Protein AF-A0A5T8B9S6-F1 (afdb_monomer_lite)

Organism: Salmonella enterica (NCBI:txid28901)

Foldseek 3Di:
DDPPPPPDDDPVRLVVVLVVVVVVPPLRSLLSVCCNVVVDDSVQQQQQFPVQDDPQWRWRPDDDPRHIDIDGDDPVNVVLQVVQCVVCVPDGHSSDDPDPVVVPDPPPPPPPPPPDDDDDD

Sequence (121 aa):
MAVMMENTLTLREFTAVRKNLEDISETRADLWTLLCLTRTMITRLIHLKYQDIHDDEIVLPGHGKFAEKRLSPGPAIRKIVVRRRAGFPDDIYLFQSHSNRVKAVARPSRSTGRFKKRPWE

pLDDT: mean 81.62, std 20.36, range [32.66, 96.94]

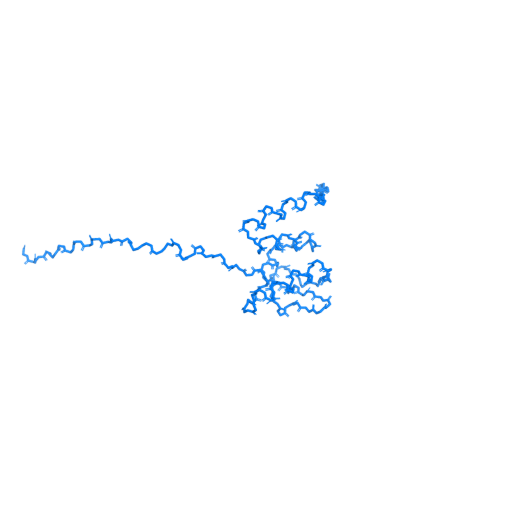Radius of gyration: 22.67 Å; chains: 1; bounding box: 67×47×63 Å

Secondary structure (DSSP, 8-state):
----------HHHHHHHHHHHHTT-HHHHHHHHHHHHHT--HHHHTT-BGGGB-SS-EEE--BTTBPPEEE---HHHHHHHHHHHHH-TT-SBTT-----TTTT------------PPP--

Structure (mmCIF, N/CA/C/O backbone):
data_AF-A0A5T8B9S6-F1
#
_entry.id   AF-A0A5T8B9S6-F1
#
loop_
_atom_site.group_PDB
_atom_site.id
_atom_site.type_symbol
_atom_site.label_atom_id
_atom_site.label_alt_id
_atom_site.label_comp_id
_atom_site.label_asym_id
_atom_site.label_entity_id
_atom_site.label_seq_id
_atom_site.pdbx_PDB_ins_code
_atom_site.Cartn_x
_atom_site.Cartn_y
_atom_site.Cartn_z
_atom_site.occupancy
_atom_site.B_iso_or_equiv
_atom_site.auth_seq_id
_atom_site.auth_comp_id
_atom_site.auth_asym_id
_atom_site.auth_atom_id
_atom_site.pdbx_PDB_model_num
ATOM 1 N N . MET A 1 1 ? 0.481 31.929 3.904 1.00 32.66 1 MET A N 1
ATOM 2 C CA . MET A 1 1 ? -0.287 31.279 2.821 1.00 32.66 1 MET A CA 1
ATOM 3 C C . MET A 1 1 ? 0.713 30.505 1.976 1.00 32.66 1 MET A C 1
ATOM 5 O O . MET A 1 1 ? 1.379 31.106 1.146 1.00 32.66 1 MET A O 1
ATOM 9 N N . ALA A 1 2 ? 0.959 29.232 2.299 1.00 34.50 2 ALA A N 1
ATOM 10 C CA . ALA A 1 2 ? 1.943 28.435 1.571 1.00 34.50 2 ALA A CA 1
ATOM 11 C C . ALA A 1 2 ? 1.336 27.993 0.237 1.00 34.50 2 ALA A C 1
ATOM 13 O O . ALA A 1 2 ? 0.323 27.296 0.211 1.00 34.50 2 ALA A O 1
ATOM 14 N N . VAL A 1 3 ? 1.957 28.440 -0.849 1.00 37.69 3 VAL A N 1
ATOM 15 C CA . VAL A 1 3 ? 1.718 27.968 -2.210 1.00 37.69 3 VAL A CA 1
ATOM 16 C C . VAL A 1 3 ? 2.082 26.482 -2.248 1.00 37.69 3 VAL A C 1
ATOM 18 O O . VAL A 1 3 ? 3.255 26.123 -2.282 1.00 37.69 3 VAL A O 1
ATOM 21 N N . MET A 1 4 ? 1.083 25.603 -2.187 1.00 38.53 4 MET A N 1
ATOM 22 C CA . MET A 1 4 ? 1.263 24.184 -2.494 1.00 38.53 4 MET A CA 1
ATOM 23 C C . MET A 1 4 ? 1.236 24.051 -4.018 1.00 38.53 4 MET A C 1
ATOM 25 O O . MET A 1 4 ? 0.186 23.797 -4.599 1.00 38.53 4 MET A O 1
ATOM 29 N N . MET A 1 5 ? 2.377 24.305 -4.665 1.00 43.44 5 MET A N 1
ATOM 30 C CA . MET A 1 5 ? 2.566 23.997 -6.086 1.00 43.44 5 MET A CA 1
ATOM 31 C C . MET A 1 5 ? 2.259 22.514 -6.327 1.00 43.44 5 MET A C 1
ATOM 33 O O . MET A 1 5 ? 2.735 21.634 -5.605 1.00 43.44 5 MET A O 1
ATOM 37 N N . GLU A 1 6 ? 1.421 22.257 -7.326 1.00 58.66 6 GLU A N 1
ATOM 38 C CA . GLU A 1 6 ? 0.958 20.936 -7.736 1.00 58.66 6 GLU A CA 1
ATOM 39 C C . GLU A 1 6 ? 2.118 20.108 -8.309 1.00 58.66 6 GLU A C 1
ATOM 41 O O . GLU A 1 6 ? 2.387 20.106 -9.504 1.00 58.66 6 GLU A O 1
ATOM 46 N N . ASN A 1 7 ? 2.827 19.388 -7.438 1.00 64.50 7 ASN A N 1
ATOM 47 C CA . ASN A 1 7 ? 3.849 18.411 -7.816 1.00 64.50 7 ASN A CA 1
ATOM 48 C C . ASN A 1 7 ? 3.185 17.056 -8.132 1.00 64.50 7 ASN A C 1
ATOM 50 O O . ASN A 1 7 ? 3.360 16.058 -7.427 1.00 64.50 7 ASN A O 1
ATOM 54 N N . THR A 1 8 ? 2.334 17.032 -9.156 1.00 78.25 8 THR A N 1
ATOM 55 C CA . THR A 1 8 ? 1.661 15.818 -9.628 1.00 78.25 8 THR A CA 1
ATOM 56 C C . THR A 1 8 ? 2.628 14.970 -10.447 1.00 78.25 8 THR A C 1
ATOM 58 O O . THR A 1 8 ? 3.032 15.344 -11.542 1.00 78.25 8 THR A O 1
ATOM 61 N N . LEU A 1 9 ? 2.988 13.796 -9.918 1.00 84.75 9 LEU A N 1
ATOM 62 C CA . LEU A 1 9 ? 3.763 12.800 -10.659 1.00 84.75 9 LEU A CA 1
ATOM 63 C C . LEU A 1 9 ? 3.011 12.383 -11.924 1.00 84.75 9 LEU A C 1
ATOM 65 O O . LEU A 1 9 ? 1.850 11.967 -11.859 1.00 84.75 9 LEU A O 1
ATOM 69 N N . THR A 1 10 ? 3.695 12.422 -13.063 1.00 92.06 10 THR A N 1
ATOM 70 C CA . THR A 1 10 ? 3.188 11.794 -14.283 1.00 92.06 10 THR A CA 1
ATOM 71 C C . THR A 1 10 ? 3.153 10.274 -14.119 1.00 92.06 10 THR A C 1
ATOM 73 O O . THR A 1 10 ? 3.887 9.691 -13.316 1.00 92.06 10 THR A O 1
ATOM 76 N N . LEU A 1 11 ? 2.337 9.589 -14.928 1.00 89.88 11 LEU A N 1
ATOM 77 C CA . LEU A 1 11 ? 2.288 8.123 -14.919 1.00 89.88 11 LEU A CA 1
ATOM 78 C C . LEU A 1 11 ? 3.671 7.504 -15.183 1.00 89.88 11 LEU A C 1
ATOM 80 O O . LEU A 1 11 ? 4.046 6.527 -14.541 1.00 89.88 11 LEU A O 1
ATOM 84 N N . ARG A 1 12 ? 4.454 8.104 -16.089 1.00 94.31 12 ARG A N 1
ATOM 85 C CA . ARG A 1 12 ? 5.806 7.639 -16.420 1.00 94.31 12 ARG A CA 1
ATOM 86 C C . ARG A 1 12 ? 6.742 7.725 -15.217 1.00 94.31 12 ARG A C 1
ATOM 88 O O . ARG A 1 12 ? 7.453 6.762 -14.937 1.00 94.31 12 ARG A O 1
ATOM 95 N N . GLU A 1 13 ? 6.738 8.850 -14.510 1.00 94.31 13 GLU A N 1
ATOM 96 C CA . GLU A 1 13 ? 7.564 9.043 -13.312 1.00 94.31 13 GLU A CA 1
ATOM 97 C C . GLU A 1 13 ? 7.124 8.114 -12.185 1.00 94.31 13 GLU A C 1
ATOM 99 O O . GLU A 1 13 ? 7.962 7.474 -11.551 1.00 94.31 13 GLU A O 1
ATOM 104 N N . PHE A 1 14 ? 5.811 7.969 -11.986 1.00 93.50 14 PHE A N 1
ATOM 105 C CA . PHE A 1 14 ? 5.255 7.031 -11.020 1.00 93.50 14 PHE A CA 1
ATOM 106 C C . PHE A 1 14 ? 5.752 5.601 -11.278 1.00 93.50 14 PHE A C 1
ATOM 108 O O . PHE A 1 14 ? 6.264 4.946 -10.367 1.00 93.50 14 PHE A O 1
ATOM 115 N N . THR A 1 15 ? 5.656 5.122 -12.522 1.00 93.88 15 THR A N 1
ATOM 116 C CA . THR A 1 15 ? 6.110 3.778 -12.898 1.00 93.88 15 THR A CA 1
ATOM 117 C C . THR A 1 15 ? 7.625 3.626 -12.771 1.00 93.88 15 THR A C 1
ATOM 119 O O . THR A 1 15 ? 8.081 2.585 -12.301 1.00 93.88 15 THR A O 1
ATOM 122 N N . ALA A 1 16 ? 8.404 4.647 -13.138 1.00 95.81 16 ALA A N 1
ATOM 123 C CA . ALA A 1 16 ? 9.860 4.621 -13.006 1.00 95.81 16 ALA A CA 1
ATOM 124 C C . ALA A 1 16 ? 10.296 4.487 -11.538 1.00 95.81 16 ALA A C 1
ATOM 126 O O . ALA A 1 16 ? 11.103 3.618 -11.210 1.00 95.81 16 ALA A O 1
ATOM 127 N N . VAL A 1 17 ? 9.709 5.284 -10.638 1.00 95.38 17 VAL A N 1
ATOM 128 C CA . VAL A 1 17 ? 9.988 5.193 -9.196 1.00 95.38 17 VAL A CA 1
ATOM 129 C C . VAL A 1 17 ? 9.549 3.840 -8.643 1.00 95.38 17 VAL A C 1
ATOM 131 O O . VAL A 1 17 ? 10.311 3.205 -7.915 1.00 95.38 17 VAL A O 1
ATOM 134 N N . ARG A 1 18 ? 8.352 3.363 -9.013 1.00 94.94 18 ARG A N 1
ATOM 135 C CA . ARG A 1 18 ? 7.852 2.055 -8.568 1.00 94.94 18 ARG A CA 1
ATOM 136 C C . ARG A 1 18 ? 8.799 0.923 -8.970 1.00 94.94 18 AR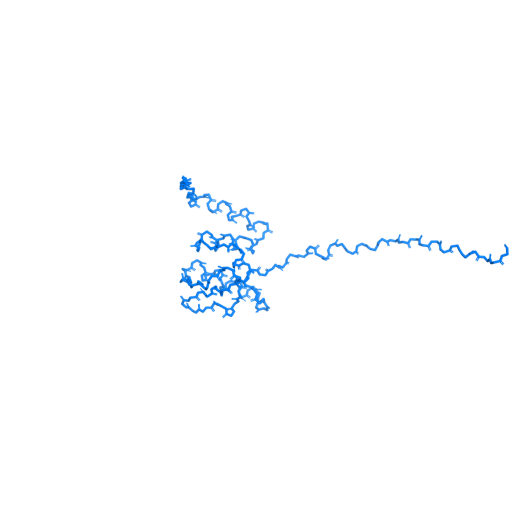G A C 1
ATOM 138 O O . ARG A 1 18 ? 9.102 0.094 -8.120 1.00 94.94 18 ARG A O 1
ATOM 145 N N . LYS A 1 19 ? 9.294 0.917 -10.213 1.00 95.19 19 LYS A N 1
ATOM 146 C CA . LYS A 1 19 ? 10.240 -0.097 -10.700 1.00 95.19 19 LYS A CA 1
ATOM 147 C C . LYS A 1 19 ? 11.545 -0.082 -9.899 1.00 95.19 19 LYS A C 1
ATOM 149 O O . LYS A 1 19 ? 11.955 -1.116 -9.391 1.00 95.19 19 LYS A O 1
ATOM 154 N N . ASN A 1 20 ? 12.126 1.100 -9.688 1.00 95.62 20 ASN A N 1
ATOM 155 C CA . ASN A 1 20 ? 13.348 1.238 -8.888 1.00 95.62 20 ASN A CA 1
ATOM 156 C C . ASN A 1 20 ? 13.164 0.742 -7.442 1.00 95.62 20 ASN A C 1
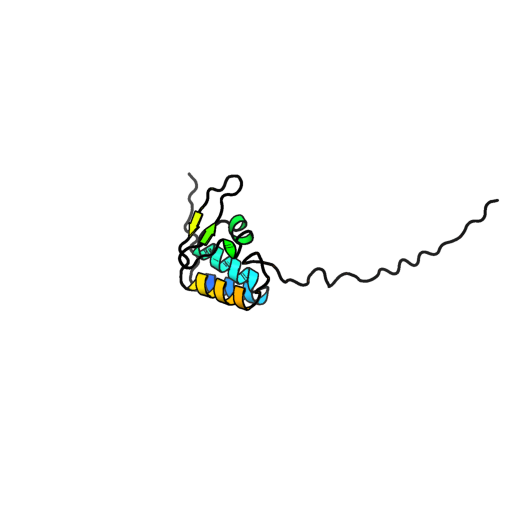ATOM 158 O O . ASN A 1 20 ? 14.097 0.221 -6.835 1.00 95.62 20 ASN A O 1
ATOM 162 N N . LEU A 1 21 ? 11.973 0.923 -6.861 1.00 93.31 21 LEU A N 1
ATOM 163 C CA . LEU A 1 21 ? 11.658 0.398 -5.531 1.00 93.31 21 LEU A CA 1
ATOM 164 C C . LEU A 1 21 ? 11.474 -1.119 -5.539 1.00 93.31 21 LEU A C 1
ATOM 166 O O . LEU A 1 21 ? 11.888 -1.765 -4.580 1.00 93.31 21 LEU A O 1
ATOM 170 N N . GLU A 1 22 ? 10.868 -1.674 -6.586 1.00 92.38 22 GLU A N 1
ATOM 171 C CA . GLU A 1 22 ? 10.629 -3.111 -6.748 1.00 92.38 22 GLU A CA 1
ATOM 172 C C . GLU A 1 22 ? 11.952 -3.884 -6.822 1.00 92.38 22 GLU A C 1
ATOM 174 O O . GLU A 1 22 ? 12.095 -4.891 -6.132 1.00 92.38 22 GLU A O 1
ATOM 179 N N . ASP A 1 23 ? 12.957 -3.326 -7.507 1.00 89.94 23 ASP A N 1
ATOM 180 C CA . ASP A 1 23 ? 14.323 -3.870 -7.569 1.00 89.94 23 ASP A CA 1
ATOM 181 C C . ASP A 1 23 ? 15.001 -3.964 -6.183 1.00 89.94 23 ASP A C 1
ATOM 183 O O . ASP A 1 23 ? 15.911 -4.766 -5.972 1.00 89.94 23 ASP A O 1
ATOM 187 N N . ILE A 1 24 ? 14.566 -3.147 -5.214 1.00 88.81 24 ILE A N 1
ATOM 188 C CA . ILE A 1 24 ? 15.112 -3.119 -3.848 1.00 88.81 24 ILE A CA 1
ATOM 189 C C . ILE A 1 24 ? 14.249 -3.946 -2.886 1.00 88.81 24 ILE A C 1
ATOM 191 O O . ILE A 1 24 ? 14.770 -4.637 -2.008 1.00 88.81 24 ILE A O 1
ATOM 195 N N . SER A 1 25 ? 12.927 -3.788 -2.958 1.00 90.00 25 SER A N 1
ATOM 196 C CA . SER A 1 25 ? 11.952 -4.433 -2.083 1.00 90.00 25 SER A CA 1
ATOM 197 C C . SER A 1 25 ? 10.533 -4.227 -2.608 1.00 90.00 25 SER A C 1
ATOM 199 O O . SER A 1 25 ? 9.996 -3.117 -2.567 1.00 90.00 25 SER A O 1
ATOM 201 N N . GLU A 1 26 ? 9.871 -5.326 -2.960 1.00 91.38 26 GLU A N 1
ATOM 202 C CA . GLU A 1 26 ? 8.458 -5.328 -3.354 1.00 91.38 26 GLU A CA 1
ATOM 203 C C . GLU A 1 26 ? 7.557 -4.661 -2.294 1.00 91.38 26 GLU A C 1
ATOM 205 O O . GLU A 1 26 ? 6.715 -3.828 -2.624 1.00 91.38 26 GLU A O 1
ATOM 210 N N . THR A 1 27 ? 7.804 -4.905 -0.998 1.00 93.50 27 THR A N 1
ATOM 211 C CA . THR A 1 27 ? 7.083 -4.231 0.101 1.00 93.50 27 THR A CA 1
ATOM 212 C C . THR A 1 27 ? 7.213 -2.708 0.048 1.00 93.50 27 THR A C 1
ATOM 214 O O . THR A 1 27 ? 6.240 -2.001 0.317 1.00 93.50 27 THR A O 1
ATOM 217 N N . ARG A 1 28 ? 8.386 -2.173 -0.317 1.00 92.69 28 ARG A N 1
ATOM 218 C CA . ARG A 1 28 ? 8.581 -0.719 -0.454 1.00 92.69 28 ARG A CA 1
ATOM 219 C C . ARG A 1 28 ? 7.858 -0.170 -1.679 1.00 92.69 28 ARG A C 1
ATOM 221 O O . ARG A 1 28 ? 7.269 0.905 -1.585 1.00 92.69 28 ARG A O 1
ATOM 228 N N . ALA A 1 29 ? 7.876 -0.900 -2.793 1.00 94.69 29 ALA A N 1
ATOM 229 C CA . ALA A 1 29 ? 7.155 -0.522 -4.008 1.00 94.69 29 ALA A CA 1
ATOM 230 C C . ALA A 1 29 ? 5.634 -0.471 -3.779 1.00 94.69 29 ALA A C 1
ATOM 232 O O . ALA A 1 29 ? 4.958 0.460 -4.228 1.00 94.69 29 ALA A O 1
ATOM 233 N N . ASP A 1 30 ? 5.099 -1.430 -3.026 1.00 95.50 30 ASP A N 1
ATOM 234 C CA . ASP A 1 30 ? 3.676 -1.492 -2.697 1.00 95.50 30 ASP A CA 1
ATOM 235 C C . ASP A 1 30 ? 3.254 -0.406 -1.709 1.00 95.50 30 ASP A C 1
ATOM 237 O O . ASP A 1 30 ? 2.229 0.249 -1.913 1.00 95.50 30 ASP A O 1
ATOM 241 N N . LEU A 1 31 ? 4.062 -0.165 -0.671 1.00 95.62 31 LEU A N 1
ATOM 242 C CA . LEU A 1 31 ? 3.825 0.915 0.287 1.00 95.62 31 LEU A CA 1
ATOM 243 C C . LEU A 1 31 ? 3.824 2.281 -0.411 1.00 95.62 31 LEU A C 1
ATOM 245 O O . LEU A 1 31 ? 2.939 3.100 -0.165 1.00 95.62 31 LEU A O 1
ATOM 249 N N . TRP A 1 32 ? 4.783 2.510 -1.312 1.00 94.94 32 TRP A N 1
ATOM 250 C CA . TRP A 1 32 ? 4.834 3.710 -2.146 1.00 94.94 32 TRP A CA 1
ATOM 251 C C . TRP A 1 32 ? 3.591 3.849 -3.030 1.00 94.94 32 TRP A C 1
ATOM 253 O O . TRP A 1 32 ? 2.992 4.921 -3.104 1.00 94.94 32 TRP A O 1
ATOM 263 N N . THR A 1 33 ? 3.151 2.753 -3.650 1.00 95.31 33 THR A N 1
ATOM 264 C CA . THR A 1 33 ? 1.943 2.746 -4.482 1.00 95.31 33 THR A CA 1
ATOM 265 C C . THR A 1 33 ? 0.707 3.145 -3.673 1.00 95.31 33 THR A C 1
ATOM 267 O O . THR A 1 33 ? -0.042 4.023 -4.104 1.00 95.31 33 THR A O 1
ATOM 270 N N . LEU A 1 34 ? 0.506 2.567 -2.481 1.00 94.88 34 LEU A N 1
ATOM 271 C CA . LEU A 1 34 ? -0.611 2.957 -1.613 1.00 94.88 34 LEU A CA 1
ATOM 272 C C . LEU A 1 34 ? -0.511 4.421 -1.177 1.00 94.88 34 LEU A C 1
ATOM 274 O O . LEU A 1 34 ? -1.512 5.130 -1.226 1.00 94.88 34 LEU A O 1
ATOM 278 N N . LEU A 1 35 ? 0.683 4.889 -0.804 1.00 94.44 35 LEU A N 1
ATOM 279 C CA . LEU A 1 35 ? 0.927 6.281 -0.417 1.00 94.44 35 LEU A CA 1
ATOM 280 C C . LEU A 1 35 ? 0.447 7.260 -1.499 1.00 94.44 35 LEU A C 1
ATOM 282 O O . LEU A 1 35 ? -0.290 8.201 -1.190 1.00 94.44 35 LEU A O 1
ATOM 286 N N . CYS A 1 36 ? 0.813 7.014 -2.759 1.00 93.25 36 CYS A N 1
ATOM 287 C CA . CYS A 1 36 ? 0.404 7.852 -3.886 1.00 93.25 36 CYS A CA 1
ATOM 288 C C . CYS A 1 36 ? -1.107 7.793 -4.147 1.00 93.25 36 CYS A C 1
ATOM 290 O O . CYS A 1 36 ? -1.726 8.834 -4.369 1.00 93.25 36 CYS A O 1
ATOM 292 N N . LEU A 1 37 ? -1.707 6.599 -4.105 1.00 92.00 37 LEU A N 1
ATOM 293 C CA . LEU A 1 37 ? -3.123 6.413 -4.432 1.00 92.00 37 LEU A CA 1
ATOM 294 C C . LEU A 1 37 ? -4.061 6.950 -3.346 1.00 92.00 37 LEU A C 1
ATOM 296 O O . LEU A 1 37 ? -5.099 7.523 -3.660 1.00 92.00 37 LEU A O 1
ATOM 300 N N . THR A 1 38 ? -3.716 6.784 -2.068 1.00 91.62 38 THR A N 1
ATOM 301 C CA . THR A 1 38 ? -4.615 7.141 -0.959 1.00 91.62 38 THR A CA 1
ATOM 302 C C . THR A 1 38 ? -4.325 8.519 -0.369 1.00 91.62 38 THR A C 1
ATOM 304 O O . THR A 1 38 ? -5.093 8.993 0.478 1.00 91.62 38 THR A O 1
ATOM 307 N N . ARG A 1 39 ? -3.183 9.126 -0.736 1.00 90.50 39 ARG A N 1
ATOM 308 C CA . ARG A 1 39 ? -2.652 10.369 -0.145 1.00 90.50 39 ARG A CA 1
ATOM 309 C C . ARG A 1 39 ? -2.700 10.331 1.387 1.00 90.50 39 ARG A C 1
ATOM 311 O O . ARG A 1 39 ? -3.129 11.270 2.056 1.00 90.50 39 ARG A O 1
ATOM 318 N N . THR A 1 40 ? -2.347 9.179 1.951 1.00 90.81 40 THR A N 1
ATOM 319 C CA . THR A 1 40 ? -2.375 8.936 3.398 1.00 90.81 40 THR A CA 1
ATOM 320 C C . THR A 1 40 ? -0.958 9.002 3.920 1.00 90.81 40 THR A C 1
ATOM 322 O O . THR A 1 40 ? -0.052 8.478 3.291 1.00 90.81 40 THR A O 1
ATOM 325 N N . MET A 1 41 ? -0.757 9.589 5.097 1.00 90.25 41 MET A N 1
ATOM 326 C CA . MET A 1 41 ? 0.575 9.631 5.690 1.00 90.25 41 MET A CA 1
ATOM 327 C C . MET A 1 41 ? 1.160 8.231 5.888 1.00 90.25 41 MET A C 1
ATOM 329 O O . MET A 1 41 ? 0.488 7.331 6.397 1.00 90.25 41 MET A O 1
ATOM 333 N N . ILE A 1 42 ? 2.437 8.082 5.537 1.00 91.69 42 ILE A N 1
ATOM 334 C CA . ILE A 1 42 ? 3.164 6.810 5.602 1.00 91.69 42 ILE A CA 1
ATOM 335 C C . ILE A 1 42 ? 3.085 6.158 6.988 1.00 91.69 42 ILE A C 1
ATOM 337 O O . ILE A 1 42 ? 2.902 4.950 7.084 1.00 91.69 42 ILE A O 1
ATOM 341 N N . THR A 1 43 ? 3.110 6.957 8.059 1.00 91.31 43 THR A N 1
ATOM 342 C CA . THR A 1 43 ? 3.001 6.483 9.447 1.00 91.31 43 THR A CA 1
ATOM 343 C C . THR A 1 43 ? 1.696 5.753 9.737 1.00 91.31 43 THR A C 1
ATOM 345 O O . THR A 1 43 ? 1.663 4.918 10.627 1.00 91.31 43 THR A O 1
ATOM 348 N N . ARG A 1 44 ? 0.618 6.022 8.995 1.00 92.50 44 ARG A N 1
ATOM 349 C CA . ARG A 1 44 ? -0.637 5.270 9.132 1.00 92.50 44 ARG A CA 1
ATOM 350 C C . ARG A 1 44 ? -0.611 3.989 8.313 1.00 92.50 44 ARG A C 1
ATOM 352 O O . ARG A 1 44 ? -1.098 2.965 8.770 1.00 92.50 44 ARG A O 1
ATOM 359 N N . LEU A 1 45 ? -0.012 4.040 7.124 1.00 93.56 45 LEU A N 1
ATOM 360 C CA . LEU A 1 45 ? 0.056 2.896 6.218 1.00 93.56 45 LEU A CA 1
ATOM 361 C C . LEU A 1 45 ? 0.964 1.785 6.752 1.00 93.56 45 LEU A C 1
ATOM 363 O O . LEU A 1 45 ? 0.605 0.622 6.637 1.00 93.56 45 LEU A O 1
ATOM 367 N N . ILE A 1 46 ? 2.093 2.110 7.390 1.00 93.44 46 ILE A N 1
ATOM 368 C CA . ILE A 1 46 ? 2.982 1.082 7.966 1.00 93.44 46 ILE A CA 1
ATOM 369 C C . ILE A 1 46 ? 2.354 0.338 9.160 1.00 93.44 46 ILE A C 1
ATOM 371 O O . ILE A 1 46 ? 2.791 -0.760 9.480 1.00 93.44 46 ILE A O 1
ATOM 375 N N . HIS A 1 47 ? 1.327 0.914 9.797 1.00 92.69 47 HIS A N 1
ATOM 376 C CA . HIS A 1 47 ? 0.565 0.284 10.882 1.00 92.69 47 HIS A CA 1
ATOM 377 C C . HIS A 1 47 ? -0.703 -0.433 10.392 1.00 92.69 47 HIS A C 1
ATOM 379 O O . HIS A 1 47 ? -1.402 -1.019 11.215 1.00 92.69 47 HIS A O 1
ATOM 385 N N . LEU A 1 48 ? -1.008 -0.396 9.088 1.00 95.06 48 LEU A N 1
ATOM 386 C CA . LEU A 1 48 ? -2.196 -1.036 8.525 1.00 95.06 48 LEU A CA 1
ATOM 387 C C . LEU A 1 48 ? -2.096 -2.558 8.663 1.00 95.06 48 LEU A C 1
ATOM 389 O O . LEU A 1 48 ? -1.159 -3.172 8.140 1.00 95.06 48 LEU A O 1
ATOM 393 N N . LYS A 1 49 ? -3.071 -3.165 9.341 1.00 96.38 49 LYS A N 1
ATOM 394 C CA . LYS A 1 49 ? -3.167 -4.615 9.514 1.00 96.38 49 LYS A CA 1
ATOM 395 C C . LYS A 1 49 ? -4.202 -5.193 8.572 1.00 96.38 49 LYS A C 1
ATOM 397 O O . LYS A 1 49 ? -5.126 -4.508 8.146 1.00 96.38 49 LYS A O 1
ATOM 402 N N . TYR A 1 50 ? -4.094 -6.487 8.293 1.00 96.31 50 TYR A N 1
ATOM 403 C CA . TYR A 1 50 ? -5.101 -7.142 7.463 1.00 96.31 50 TYR A CA 1
ATOM 404 C C . TYR A 1 50 ? -6.496 -7.178 8.095 1.00 96.31 50 TYR A C 1
ATOM 406 O O . TYR A 1 50 ? -7.474 -7.202 7.362 1.00 96.31 50 TYR A O 1
ATOM 414 N N . GLN A 1 51 ? -6.599 -7.173 9.428 1.00 96.19 51 GLN A N 1
ATOM 415 C CA . GLN A 1 51 ? -7.892 -7.104 10.122 1.00 96.19 51 GLN A CA 1
ATOM 416 C C . GLN A 1 51 ? -8.641 -5.784 9.862 1.00 96.19 51 GLN A C 1
ATOM 418 O O . GLN A 1 51 ? -9.853 -5.744 10.030 1.00 96.19 51 GLN A O 1
ATOM 423 N N . ASP A 1 52 ? -7.925 -4.724 9.464 1.00 95.88 52 ASP A N 1
ATOM 424 C CA . ASP A 1 52 ? -8.513 -3.414 9.176 1.00 95.88 52 ASP A CA 1
ATOM 425 C C . ASP A 1 52 ? -8.887 -3.274 7.681 1.00 95.88 52 ASP A C 1
ATOM 427 O O . ASP A 1 52 ? -9.239 -2.189 7.211 1.00 95.88 52 ASP A O 1
ATOM 431 N N . ILE A 1 53 ? -8.755 -4.356 6.902 1.00 95.94 53 ILE A N 1
ATOM 432 C CA . ILE A 1 53 ? -9.078 -4.412 5.476 1.00 95.94 53 ILE A CA 1
ATOM 433 C C . ILE A 1 53 ? -10.311 -5.292 5.293 1.00 95.94 53 ILE A C 1
ATOM 435 O O . ILE A 1 53 ? -10.295 -6.482 5.606 1.00 95.94 53 ILE A O 1
ATOM 439 N N . HIS A 1 54 ? -11.358 -4.701 4.735 1.00 93.00 54 HIS A N 1
ATOM 440 C CA . HIS A 1 54 ? -12.618 -5.354 4.419 1.00 93.00 54 HIS A CA 1
ATOM 441 C C . HIS A 1 54 ? -12.854 -5.342 2.909 1.00 93.00 54 HIS A C 1
ATOM 443 O O . HIS A 1 54 ? -12.122 -4.697 2.149 1.00 93.00 54 HIS A O 1
ATOM 449 N N . ASP A 1 55 ? -13.892 -6.051 2.469 1.00 86.38 55 ASP A N 1
ATOM 450 C CA . ASP A 1 55 ? -14.194 -6.166 1.047 1.00 86.38 55 ASP A CA 1
ATOM 451 C C . ASP A 1 55 ? -14.500 -4.816 0.403 1.00 86.38 55 ASP A C 1
ATOM 453 O O . ASP A 1 55 ? -14.121 -4.630 -0.740 1.00 86.38 55 ASP A O 1
ATOM 457 N N . ASP A 1 56 ? -15.079 -3.835 1.095 1.00 92.06 56 ASP A N 1
ATOM 458 C CA . ASP A 1 56 ? -15.433 -2.542 0.479 1.00 92.06 56 ASP A CA 1
ATOM 459 C C . ASP A 1 56 ? -14.616 -1.351 0.979 1.00 92.06 56 ASP A C 1
ATOM 461 O O . ASP A 1 56 ? -14.622 -0.279 0.361 1.00 92.06 56 ASP A O 1
ATOM 465 N N . GLU A 1 57 ? -13.857 -1.534 2.058 1.00 95.88 57 GLU A N 1
ATOM 466 C CA . GLU A 1 57 ? -13.127 -0.449 2.694 1.00 95.88 57 GLU A CA 1
ATOM 467 C C . GLU A 1 57 ? -11.842 -0.890 3.396 1.00 95.88 57 GLU A C 1
ATOM 469 O O . GLU A 1 57 ? -11.672 -2.030 3.818 1.00 95.88 57 GLU A O 1
ATOM 474 N N . ILE A 1 58 ? -10.927 0.065 3.541 1.00 96.94 58 ILE A N 1
ATOM 475 C CA . ILE A 1 58 ? -9.781 -0.015 4.441 1.00 96.94 58 ILE A CA 1
ATOM 476 C C . ILE A 1 58 ? -10.016 0.989 5.560 1.00 96.94 58 ILE A C 1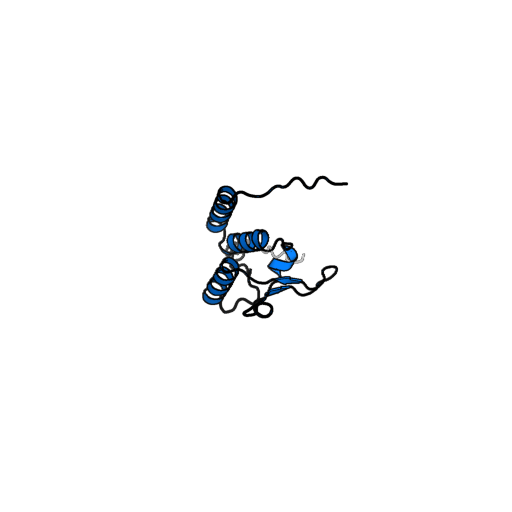
ATOM 478 O O . ILE A 1 58 ? -10.113 2.197 5.309 1.00 96.94 58 ILE A O 1
ATOM 482 N N . VAL A 1 59 ? -10.055 0.494 6.790 1.00 96.69 59 VAL A N 1
ATOM 483 C CA . VAL A 1 59 ? -10.179 1.310 7.990 1.00 96.69 59 VAL A CA 1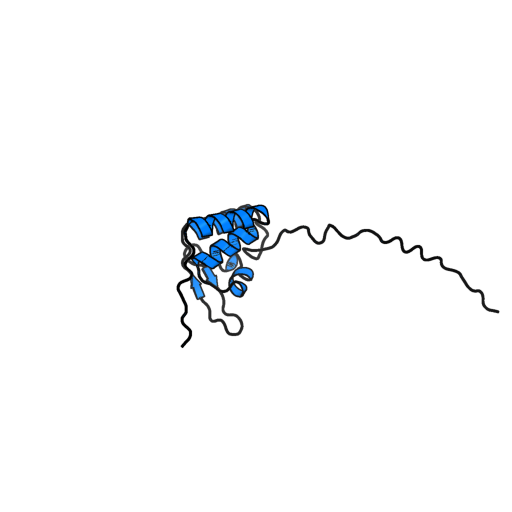
ATOM 484 C C . VAL A 1 59 ? -8.779 1.622 8.493 1.00 96.69 59 VAL A C 1
ATOM 486 O O . VAL A 1 59 ? -8.013 0.752 8.882 1.00 96.69 59 VAL A O 1
ATOM 489 N N . LEU A 1 60 ? -8.405 2.894 8.489 1.00 94.56 60 LEU A N 1
ATOM 490 C CA . LEU A 1 60 ? -7.215 3.341 9.194 1.00 94.56 60 LEU A CA 1
ATOM 491 C C . LEU A 1 60 ? -7.670 3.819 10.573 1.00 94.56 60 LEU A C 1
ATOM 493 O O . LEU A 1 60 ? -8.316 4.875 10.640 1.00 94.56 60 LEU A O 1
ATOM 497 N N . PRO A 1 61 ? -7.344 3.101 11.662 1.00 89.88 61 PRO A N 1
ATOM 498 C CA . PRO A 1 61 ? -7.783 3.485 12.994 1.00 89.88 61 PRO A CA 1
ATOM 499 C C . PRO A 1 61 ? -7.180 4.829 13.405 1.00 89.88 61 PRO A C 1
ATOM 501 O O . PRO A 1 61 ? -6.145 5.279 12.883 1.00 89.88 61 PRO A O 1
ATOM 504 N N . GLY A 1 62 ? -7.860 5.499 14.331 1.00 89.06 62 GLY A N 1
ATOM 505 C CA . GLY A 1 62 ? -7.318 6.687 14.972 1.00 89.06 62 GLY A CA 1
ATOM 506 C C . GLY A 1 62 ? -6.089 6.341 15.816 1.00 89.06 62 GLY A C 1
ATOM 507 O O . GLY A 1 62 ? -6.036 5.290 16.449 1.00 89.06 62 GLY A O 1
ATOM 508 N N . HIS A 1 63 ? -5.084 7.215 15.817 1.00 82.31 63 HIS A N 1
ATOM 509 C CA . HIS A 1 63 ? -3.895 7.047 16.654 1.00 82.31 63 HIS A CA 1
ATOM 510 C C . HIS A 1 63 ? -3.280 8.404 17.004 1.00 82.31 63 HIS A C 1
ATOM 512 O O . HIS A 1 63 ? -2.876 9.168 16.119 1.00 82.31 63 HIS A O 1
ATOM 518 N N . GLY A 1 64 ? -3.180 8.705 18.301 1.00 84.75 64 GLY A N 1
ATOM 519 C CA . GLY A 1 64 ? -2.741 10.012 18.789 1.00 84.75 64 GLY A CA 1
ATOM 520 C C . GLY A 1 64 ? -3.617 11.132 18.219 1.00 84.75 64 GLY A C 1
ATOM 521 O O . GLY A 1 64 ? -4.818 11.164 18.452 1.00 84.75 64 GLY A O 1
ATOM 522 N N . LYS A 1 65 ? -3.016 12.028 17.427 1.00 86.00 65 LYS A N 1
ATOM 523 C CA . LYS A 1 65 ? -3.714 13.155 16.781 1.00 86.00 65 LYS A CA 1
ATOM 524 C C . LYS A 1 65 ? -4.485 12.798 15.504 1.00 86.00 65 LYS A C 1
ATOM 526 O O . LYS A 1 65 ? -5.129 13.669 14.926 1.00 86.00 65 LYS A O 1
ATOM 531 N N . PHE A 1 66 ? -4.361 11.571 14.996 1.00 87.12 66 PHE A N 1
ATOM 532 C CA . PHE A 1 66 ? -5.060 11.161 13.778 1.00 87.12 66 PHE A CA 1
ATOM 533 C C . PHE A 1 66 ? -6.429 10.602 14.128 1.00 87.12 66 PHE A C 1
ATOM 535 O O . PHE A 1 66 ? -6.513 9.617 14.855 1.00 87.12 66 PHE A O 1
ATOM 542 N N . ALA A 1 67 ? -7.476 11.193 13.559 1.00 91.19 67 ALA A N 1
ATOM 543 C CA . ALA A 1 67 ? -8.798 10.587 13.542 1.00 91.19 67 ALA A CA 1
ATOM 544 C C . ALA A 1 67 ? -8.813 9.333 12.651 1.00 91.19 67 ALA A C 1
ATOM 546 O O . ALA A 1 67 ? -7.959 9.156 11.769 1.00 91.19 67 ALA A O 1
ATOM 547 N N . GLU A 1 68 ? -9.804 8.473 12.873 1.00 94.62 68 GLU A N 1
ATOM 548 C CA . GLU A 1 68 ? -10.107 7.367 11.968 1.00 94.62 68 GLU A CA 1
ATOM 549 C C . GLU A 1 68 ? -10.308 7.886 10.534 1.00 94.62 68 GLU A C 1
ATOM 551 O O . GLU A 1 68 ? -10.831 8.978 10.311 1.00 94.62 68 GLU A O 1
ATOM 556 N N . LYS A 1 69 ? -9.852 7.118 9.541 1.00 93.88 69 LYS A N 1
ATOM 557 C CA . LYS A 1 69 ? -10.066 7.425 8.121 1.00 93.88 69 LYS A CA 1
ATOM 558 C C . LYS A 1 69 ? -10.434 6.144 7.405 1.00 93.88 69 LYS A C 1
ATOM 560 O O . LYS A 1 69 ? -9.675 5.184 7.466 1.00 93.88 69 LYS A O 1
ATOM 565 N N . ARG A 1 70 ? -11.540 6.172 6.676 1.00 95.81 70 ARG A N 1
ATOM 566 C CA . ARG A 1 70 ? -11.953 5.083 5.793 1.00 95.81 70 ARG A CA 1
ATOM 567 C C . ARG A 1 70 ? -11.525 5.395 4.371 1.00 95.81 70 ARG A C 1
ATOM 569 O O . ARG A 1 70 ? -11.543 6.551 3.943 1.00 95.81 70 ARG A O 1
ATOM 576 N N . LEU A 1 71 ? -11.072 4.375 3.663 1.00 94.50 71 LEU A N 1
ATOM 577 C CA . LEU A 1 71 ? -10.658 4.456 2.270 1.00 94.50 71 LEU A CA 1
ATOM 578 C C . LEU A 1 71 ? -11.455 3.426 1.486 1.00 94.50 71 LEU A C 1
ATOM 580 O O . LEU A 1 71 ? -11.496 2.274 1.896 1.00 94.50 71 LEU A O 1
ATOM 584 N N . SER A 1 72 ? -12.006 3.803 0.337 1.00 94.56 72 SER A N 1
ATOM 585 C CA . SER A 1 72 ? -12.540 2.818 -0.604 1.00 94.56 72 SER A CA 1
ATOM 586 C C . SER A 1 72 ? -11.407 2.363 -1.536 1.00 94.56 72 SER A C 1
ATOM 588 O O . SER A 1 72 ? -10.873 3.185 -2.293 1.00 94.56 72 SER A O 1
ATOM 590 N N . PRO A 1 73 ? -10.937 1.103 -1.452 1.00 91.88 73 PRO A N 1
ATOM 591 C CA . PRO A 1 73 ? -9.783 0.655 -2.211 1.00 91.88 73 PRO A CA 1
ATOM 592 C C . PRO A 1 73 ? -10.157 0.416 -3.677 1.00 91.88 73 PRO A C 1
ATOM 594 O O . PRO A 1 73 ? -10.968 -0.450 -4.011 1.00 91.88 73 PRO A O 1
ATOM 597 N N . GLY A 1 74 ? -9.497 1.145 -4.578 1.00 93.12 74 GLY A N 1
ATOM 598 C CA . GLY A 1 74 ? -9.585 0.880 -6.013 1.00 93.12 74 GLY A CA 1
ATOM 599 C C . GLY A 1 74 ? -8.949 -0.466 -6.412 1.00 93.12 74 GLY A C 1
ATOM 600 O O . GLY A 1 74 ? -8.220 -1.078 -5.621 1.00 93.12 74 GLY A O 1
ATOM 601 N N . PRO A 1 75 ? -9.137 -0.918 -7.666 1.00 93.75 75 PRO A N 1
ATOM 602 C CA . PRO A 1 75 ? -8.655 -2.220 -8.142 1.00 93.75 75 PRO A CA 1
ATOM 603 C C . PRO A 1 75 ? -7.153 -2.460 -7.935 1.00 93.75 75 PRO A C 1
ATOM 605 O O . PRO A 1 75 ? -6.739 -3.574 -7.625 1.00 93.75 75 PRO A O 1
ATOM 608 N N . ALA A 1 76 ? -6.325 -1.419 -8.070 1.00 92.56 76 ALA A N 1
ATOM 609 C CA . ALA A 1 76 ? -4.880 -1.520 -7.861 1.00 92.56 76 ALA A CA 1
ATOM 610 C C . ALA A 1 76 ? -4.517 -1.866 -6.406 1.00 92.56 76 ALA A C 1
ATOM 612 O O . ALA A 1 76 ? -3.673 -2.727 -6.170 1.00 92.56 76 ALA A O 1
ATOM 613 N N . ILE A 1 77 ? -5.193 -1.244 -5.434 1.00 94.81 77 ILE A N 1
ATOM 614 C CA . ILE A 1 77 ? -4.978 -1.499 -4.002 1.00 94.81 77 ILE A CA 1
ATOM 615 C C . ILE A 1 77 ? -5.411 -2.926 -3.658 1.00 94.81 77 ILE A C 1
ATOM 617 O O . ILE A 1 77 ? -4.671 -3.652 -3.001 1.00 94.81 77 ILE A O 1
ATOM 621 N N . ARG A 1 78 ? -6.565 -3.365 -4.172 1.00 95.62 78 ARG A N 1
ATOM 622 C CA . ARG A 1 78 ? -7.077 -4.729 -3.966 1.00 95.62 78 ARG A CA 1
ATOM 623 C C . ARG A 1 78 ? -6.106 -5.790 -4.475 1.00 95.62 78 ARG A C 1
ATOM 625 O O . ARG A 1 78 ? -5.818 -6.746 -3.764 1.00 95.62 78 ARG A O 1
ATOM 632 N N . LYS A 1 79 ? -5.538 -5.588 -5.671 1.00 95.69 79 LYS A N 1
ATOM 633 C CA . LYS A 1 79 ? -4.516 -6.486 -6.233 1.00 95.69 79 LYS A CA 1
ATOM 634 C C . LYS A 1 79 ? -3.285 -6.599 -5.331 1.00 95.69 79 LYS A C 1
ATOM 636 O O . LYS A 1 79 ? -2.796 -7.706 -5.130 1.00 95.69 79 LYS A O 1
ATOM 641 N N . ILE A 1 80 ? -2.817 -5.483 -4.765 1.00 95.75 80 ILE A N 1
ATOM 642 C CA . ILE A 1 80 ? -1.697 -5.482 -3.810 1.00 95.75 80 ILE A CA 1
ATOM 643 C C . ILE A 1 80 ? -2.057 -6.304 -2.570 1.00 95.75 80 ILE A C 1
ATOM 645 O O . ILE A 1 80 ? -1.292 -7.188 -2.194 1.00 95.75 80 ILE A O 1
ATOM 649 N N . VAL A 1 81 ? -3.220 -6.052 -1.962 1.00 95.75 81 VAL A N 1
ATOM 650 C CA . VAL A 1 81 ? -3.657 -6.760 -0.747 1.00 95.75 81 VAL A CA 1
ATOM 651 C C . VAL A 1 81 ? -3.744 -8.265 -0.984 1.00 95.75 81 VAL A C 1
ATOM 653 O O . VAL A 1 81 ? -3.158 -9.028 -0.220 1.00 95.75 81 VAL A O 1
ATOM 656 N N . VAL A 1 82 ? -4.416 -8.693 -2.056 1.00 95.81 82 VAL A N 1
ATOM 657 C CA . VAL A 1 82 ? -4.582 -10.118 -2.388 1.00 95.81 82 VAL A CA 1
ATOM 658 C C . VAL A 1 82 ? -3.228 -10.786 -2.608 1.00 95.81 82 VAL A C 1
ATOM 660 O O . VAL A 1 82 ? -2.947 -11.816 -1.997 1.00 95.81 82 VAL A O 1
ATOM 663 N N . ARG A 1 83 ? -2.359 -10.183 -3.431 1.00 95.81 83 ARG A N 1
ATOM 664 C CA . ARG A 1 83 ? -1.027 -10.733 -3.711 1.00 95.81 83 ARG A CA 1
ATOM 665 C C . ARG A 1 83 ? -0.196 -10.862 -2.435 1.00 95.81 83 ARG A C 1
ATOM 667 O O . ARG A 1 83 ? 0.417 -11.901 -2.214 1.00 95.81 83 ARG A O 1
ATOM 674 N N . ARG A 1 84 ? -0.183 -9.829 -1.587 1.00 95.25 84 ARG A N 1
ATOM 675 C CA . ARG A 1 84 ? 0.597 -9.839 -0.342 1.00 95.25 84 ARG A CA 1
ATOM 676 C C . ARG A 1 84 ? 0.056 -10.843 0.671 1.00 95.25 84 ARG A C 1
ATOM 678 O O . ARG A 1 84 ? 0.855 -11.552 1.272 1.00 95.25 84 ARG A O 1
ATOM 685 N N . ARG A 1 85 ? -1.269 -10.966 0.810 1.00 95.44 85 ARG A N 1
ATOM 686 C CA . ARG A 1 85 ? -1.888 -11.953 1.710 1.00 95.44 85 ARG A CA 1
ATOM 687 C C . ARG A 1 85 ? -1.583 -13.382 1.271 1.00 95.44 85 ARG A C 1
ATOM 689 O O . ARG A 1 85 ? -1.321 -14.227 2.117 1.00 95.44 85 ARG A O 1
ATOM 696 N N . ALA A 1 86 ? -1.590 -13.638 -0.037 1.00 95.75 86 ALA A N 1
ATOM 697 C CA . ALA A 1 86 ? -1.240 -14.943 -0.586 1.00 95.75 86 ALA A CA 1
ATOM 698 C C . ALA A 1 86 ? 0.251 -15.276 -0.403 1.00 95.75 86 ALA A C 1
ATOM 700 O O . ALA A 1 86 ? 0.586 -16.415 -0.095 1.00 95.75 86 ALA A O 1
ATOM 701 N N . GLY A 1 87 ? 1.143 -14.293 -0.578 1.00 93.75 87 GLY A N 1
ATOM 702 C CA . GLY A 1 87 ? 2.589 -14.488 -0.421 1.00 93.75 87 GLY A CA 1
ATOM 703 C C . GLY A 1 87 ? 3.056 -14.599 1.034 1.00 93.75 87 GLY A C 1
ATOM 704 O O . GLY A 1 87 ? 4.022 -15.305 1.310 1.00 93.75 87 GLY A O 1
ATOM 705 N N . PHE A 1 88 ? 2.370 -13.923 1.960 1.00 93.75 88 PHE A N 1
ATOM 706 C CA . PHE A 1 88 ? 2.729 -13.861 3.379 1.00 93.75 88 PHE A CA 1
ATOM 707 C C . PHE A 1 88 ? 1.478 -14.029 4.263 1.00 93.75 88 PHE A C 1
ATOM 709 O O . PHE A 1 88 ? 0.981 -13.052 4.832 1.00 93.75 88 PHE A O 1
ATOM 716 N N . PRO A 1 89 ? 0.931 -15.253 4.372 1.00 93.88 89 PRO A N 1
ATOM 717 C CA . PRO A 1 89 ? -0.338 -15.492 5.066 1.00 93.88 89 PRO A CA 1
ATOM 718 C C . PRO A 1 89 ? -0.283 -15.208 6.574 1.00 93.88 89 PRO A C 1
ATOM 720 O O . PRO A 1 89 ? -1.305 -14.826 7.149 1.00 93.88 89 PRO A O 1
ATOM 723 N N . ASP A 1 90 ? 0.900 -15.341 7.182 1.00 95.31 90 ASP A N 1
ATOM 724 C CA . ASP A 1 90 ? 1.137 -15.162 8.622 1.00 95.31 90 ASP A CA 1
ATOM 725 C C . ASP A 1 90 ? 1.455 -13.710 9.021 1.00 95.31 90 ASP A C 1
ATOM 727 O O . ASP A 1 90 ? 1.610 -13.398 10.205 1.00 95.31 90 ASP A O 1
ATOM 731 N N . ASP A 1 91 ? 1.584 -12.800 8.051 1.00 95.31 91 ASP A N 1
ATOM 732 C CA . ASP A 1 91 ? 1.837 -11.394 8.344 1.00 95.31 91 ASP A CA 1
ATOM 733 C C . ASP A 1 91 ? 0.627 -10.758 9.041 1.00 95.31 91 ASP A C 1
ATOM 735 O O . ASP A 1 91 ? -0.518 -10.885 8.607 1.00 95.31 91 ASP A O 1
ATOM 739 N N . ILE A 1 92 ? 0.889 -9.995 10.103 1.00 96.69 92 ILE A N 1
ATOM 740 C CA . ILE A 1 92 ? -0.143 -9.218 10.806 1.00 96.69 92 ILE A CA 1
ATOM 741 C C . ILE A 1 92 ? -0.372 -7.886 10.081 1.00 96.69 92 ILE A C 1
ATOM 743 O O . ILE A 1 92 ? -1.510 -7.454 9.874 1.00 96.69 92 ILE A O 1
ATOM 747 N N . TYR A 1 93 ? 0.726 -7.230 9.699 1.00 96.50 93 TYR A N 1
ATOM 748 C CA . TYR A 1 93 ? 0.726 -5.952 8.995 1.00 96.50 93 TYR A CA 1
ATOM 749 C C . TYR A 1 93 ? 0.766 -6.168 7.488 1.00 96.50 93 TYR A C 1
ATOM 751 O O . TYR A 1 93 ? 1.543 -6.988 7.003 1.00 96.50 93 TYR A O 1
ATOM 759 N N . LEU A 1 94 ? 0.016 -5.363 6.730 1.00 96.06 94 LEU A N 1
ATOM 760 C CA . LEU A 1 94 ? 0.060 -5.421 5.270 1.00 96.06 94 LEU A CA 1
ATOM 761 C C . LEU A 1 94 ? 1.495 -5.206 4.768 1.00 96.06 94 LEU A C 1
ATOM 763 O O . LEU A 1 94 ? 1.964 -5.956 3.920 1.00 96.06 94 LEU A O 1
ATOM 767 N N . PHE A 1 95 ? 2.220 -4.225 5.316 1.00 94.88 95 PHE A N 1
ATOM 768 C CA . PHE A 1 95 ? 3.595 -3.889 4.919 1.00 94.88 95 PHE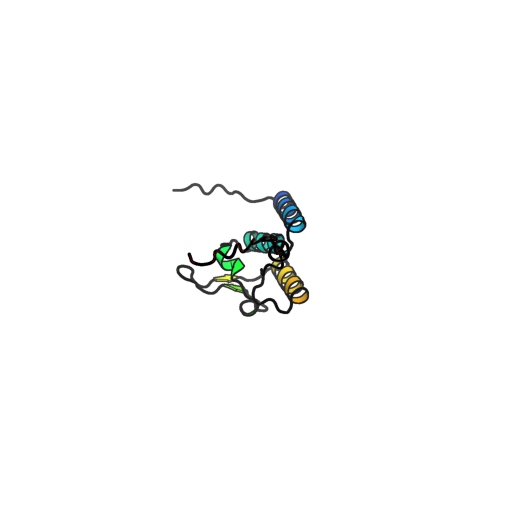 A CA 1
ATOM 769 C C . PHE A 1 95 ? 4.648 -4.375 5.917 1.00 94.88 95 PHE A C 1
ATOM 771 O O . PHE A 1 95 ? 5.536 -3.621 6.319 1.00 94.88 95 PHE A O 1
ATOM 778 N N . GLN A 1 96 ? 4.565 -5.643 6.318 1.00 92.81 96 GLN A N 1
ATOM 779 C CA . GLN A 1 96 ? 5.605 -6.261 7.130 1.00 92.81 96 GLN A CA 1
ATOM 780 C C . GLN A 1 96 ? 6.899 -6.449 6.317 1.00 92.81 96 GLN A C 1
ATOM 782 O O . GLN A 1 96 ? 6.882 -6.742 5.119 1.00 92.81 96 GLN A O 1
ATOM 787 N N . SER A 1 97 ? 8.041 -6.211 6.962 1.00 85.75 97 SER A N 1
ATOM 788 C CA . SER A 1 97 ? 9.355 -6.376 6.339 1.00 85.75 97 SER A CA 1
ATOM 789 C C . SER A 1 97 ? 9.843 -7.811 6.486 1.00 85.75 97 SER A C 1
ATOM 791 O O . SER A 1 97 ? 9.975 -8.305 7.601 1.00 85.75 97 SER A O 1
ATOM 793 N N . HIS A 1 98 ? 10.244 -8.417 5.370 1.00 83.00 98 HIS A N 1
ATOM 794 C CA . HIS A 1 98 ? 10.911 -9.726 5.331 1.00 83.00 98 HIS A CA 1
ATOM 795 C C . HIS A 1 98 ? 12.416 -9.607 5.049 1.00 83.00 98 HIS A C 1
ATOM 797 O O . HIS A 1 98 ? 13.080 -10.572 4.679 1.00 83.00 98 HIS A O 1
ATOM 803 N N . SER A 1 99 ? 12.985 -8.404 5.200 1.00 70.81 99 SER A N 1
ATOM 804 C CA . SER A 1 99 ? 14.412 -8.174 4.947 1.00 70.81 99 SER A CA 1
ATOM 805 C C . SER A 1 99 ? 15.293 -8.940 5.941 1.00 70.81 99 SER A C 1
ATOM 807 O O . SER A 1 99 ? 15.300 -8.651 7.135 1.00 70.81 99 SER A O 1
ATOM 809 N N . ASN A 1 100 ? 16.145 -9.830 5.431 1.00 57.22 100 ASN A N 1
ATOM 810 C CA . ASN A 1 100 ? 17.073 -10.678 6.195 1.00 57.22 100 ASN A CA 1
ATOM 811 C C . ASN A 1 100 ? 18.263 -9.941 6.869 1.00 57.22 100 ASN A C 1
ATOM 813 O O . ASN A 1 100 ? 19.256 -10.577 7.226 1.00 57.22 100 ASN A O 1
ATOM 817 N N . ARG A 1 101 ? 18.219 -8.611 7.061 1.00 55.31 101 ARG A N 1
ATOM 818 C CA . ARG A 1 101 ? 19.396 -7.809 7.483 1.00 55.31 101 ARG A CA 1
ATOM 819 C C . ARG A 1 101 ? 19.989 -8.192 8.848 1.00 55.31 101 ARG A C 1
ATOM 821 O O . ARG A 1 101 ? 21.146 -7.873 9.092 1.00 55.31 101 ARG A O 1
ATOM 828 N N . VAL A 1 102 ? 19.255 -8.908 9.702 1.00 46.88 102 VAL A N 1
ATOM 829 C CA . VAL A 1 102 ? 19.741 -9.354 11.024 1.00 46.88 102 VAL A CA 1
ATOM 830 C C . VAL A 1 102 ? 20.415 -10.737 10.981 1.00 46.88 102 VAL A C 1
ATOM 832 O O . VAL A 1 102 ? 21.154 -11.081 11.895 1.00 46.88 102 VAL A O 1
ATOM 835 N N . LYS A 1 103 ? 20.276 -11.522 9.899 1.00 44.72 103 LYS A N 1
ATOM 836 C CA . LYS A 1 103 ? 20.962 -12.829 9.785 1.00 44.72 103 LYS A CA 1
ATOM 837 C C . LYS A 1 103 ? 22.407 -12.734 9.274 1.00 44.72 103 LYS A C 1
ATOM 839 O O . LYS A 1 103 ? 23.115 -13.734 9.274 1.00 44.72 103 LYS A O 1
ATOM 844 N N . ALA A 1 104 ? 22.864 -11.549 8.860 1.00 51.22 104 ALA A N 1
ATOM 845 C CA . ALA A 1 104 ? 24.174 -11.360 8.230 1.00 51.22 104 ALA A CA 1
ATOM 846 C C . ALA A 1 104 ? 25.309 -10.910 9.177 1.00 51.22 104 ALA A C 1
ATOM 848 O O . ALA A 1 104 ? 26.445 -10.793 8.723 1.00 51.22 104 ALA A O 1
ATOM 849 N N . VAL A 1 105 ? 25.067 -10.679 10.476 1.00 49.34 105 VAL A N 1
ATOM 850 C CA . VAL A 1 105 ? 26.145 -10.309 11.420 1.00 49.34 105 VAL A CA 1
ATOM 851 C C . VAL A 1 105 ? 25.987 -11.022 12.764 1.00 49.34 105 VAL A C 1
ATOM 853 O O . VAL A 1 105 ? 25.745 -10.418 13.799 1.00 49.34 105 VAL A O 1
ATOM 856 N N . ALA A 1 106 ? 26.200 -12.331 12.750 1.00 48.88 106 ALA A N 1
ATOM 857 C CA . ALA A 1 106 ? 26.822 -13.018 13.876 1.00 48.88 106 ALA A CA 1
ATOM 858 C C . ALA A 1 106 ? 28.127 -13.641 13.367 1.00 48.88 106 ALA A C 1
ATOM 860 O O . ALA A 1 106 ? 28.272 -14.855 13.273 1.00 48.88 106 ALA A O 1
ATOM 861 N N . ARG A 1 107 ? 29.090 -12.796 12.968 1.00 49.97 107 ARG A N 1
ATOM 862 C CA . ARG A 1 107 ? 30.484 -13.249 12.939 1.00 49.97 107 ARG A CA 1
ATOM 863 C C . ARG A 1 107 ? 30.898 -13.396 14.402 1.00 49.97 107 ARG A C 1
ATOM 865 O O . ARG A 1 107 ? 30.856 -12.388 15.107 1.00 49.97 107 ARG A O 1
ATOM 872 N N . PRO A 1 108 ? 31.292 -14.585 14.882 1.00 47.28 108 PRO A N 1
ATOM 873 C CA . PRO A 1 108 ? 31.882 -14.678 16.201 1.00 47.28 108 PRO A CA 1
ATOM 874 C C . PRO A 1 108 ? 33.204 -13.915 16.126 1.00 47.28 108 PRO A C 1
ATOM 876 O O . PRO A 1 108 ? 34.155 -14.357 15.478 1.00 47.28 108 PRO A O 1
ATOM 879 N N . SER A 1 109 ? 33.279 -12.736 16.742 1.00 48.75 109 SER A N 1
ATOM 880 C CA . SER A 1 109 ? 34.583 -12.191 17.087 1.00 48.75 109 SER A CA 1
ATOM 881 C C . SER A 1 109 ? 35.221 -13.231 17.999 1.00 48.75 109 SER A C 1
ATOM 883 O O . SER A 1 109 ? 34.724 -13.466 19.101 1.00 48.75 109 SER A O 1
ATOM 885 N N . ARG A 1 110 ? 36.286 -13.893 17.536 1.00 48.53 110 ARG A N 1
ATOM 886 C CA . ARG A 1 110 ? 37.207 -14.600 18.425 1.00 48.53 110 ARG A CA 1
ATOM 887 C C . ARG A 1 110 ? 37.739 -13.561 19.407 1.00 48.53 110 ARG A C 1
ATOM 889 O O . ARG A 1 110 ? 38.732 -12.896 19.133 1.00 48.53 110 ARG A O 1
ATOM 896 N N . SER A 1 111 ? 37.069 -13.394 20.541 1.00 46.50 111 SER A N 1
ATOM 897 C CA . SER A 1 111 ? 37.705 -12.863 21.730 1.00 46.50 111 SER A CA 1
ATOM 898 C C . SER A 1 111 ? 38.652 -13.959 22.198 1.00 46.50 111 SER A C 1
ATOM 900 O O . SER A 1 111 ? 38.299 -14.864 22.949 1.00 46.50 111 SER A O 1
ATOM 902 N N . THR A 1 112 ? 39.882 -13.918 21.695 1.00 45.97 112 THR A N 1
ATOM 903 C CA . THR A 1 112 ? 40.999 -14.660 22.274 1.00 45.97 112 THR A CA 1
ATOM 904 C C . THR A 1 112 ? 41.305 -14.013 23.626 1.00 45.97 112 THR A C 1
ATOM 906 O O . THR A 1 112 ? 42.251 -13.248 23.784 1.00 45.97 112 THR A O 1
ATOM 909 N N . GLY A 1 113 ? 40.435 -14.258 24.606 1.00 43.78 113 GLY A N 1
ATOM 910 C CA . GLY A 1 113 ? 40.638 -13.886 25.994 1.00 43.78 113 GLY A CA 1
ATOM 911 C C . GLY A 1 113 ? 41.733 -14.769 26.567 1.00 43.78 113 GLY A C 1
ATOM 912 O O . GLY A 1 113 ? 41.469 -15.850 27.085 1.00 43.78 113 GLY A O 1
ATOM 913 N N . ARG A 1 114 ? 42.986 -14.323 26.451 1.00 44.31 114 ARG A N 1
ATOM 914 C CA . ARG A 1 114 ? 44.113 -14.899 27.183 1.00 44.31 114 ARG A CA 1
ATOM 915 C C . ARG A 1 114 ? 43.903 -14.591 28.667 1.00 44.31 114 ARG A C 1
ATOM 917 O O . ARG A 1 114 ? 44.354 -13.561 29.158 1.00 44.31 114 ARG A O 1
ATOM 924 N N . PHE A 1 115 ? 43.213 -15.481 29.376 1.00 43.59 115 PHE A N 1
ATOM 925 C CA . PHE A 1 115 ? 43.193 -15.501 30.837 1.00 43.59 115 PHE A CA 1
ATOM 926 C C . PHE A 1 115 ? 44.627 -15.749 31.333 1.00 43.59 115 PHE A C 1
ATOM 928 O O . PHE A 1 115 ? 45.086 -16.886 31.420 1.00 43.59 115 PHE A O 1
ATOM 935 N N . LYS A 1 116 ? 45.368 -14.680 31.645 1.00 45.84 116 LYS A N 1
ATOM 936 C CA . LYS A 1 116 ? 46.521 -14.784 32.542 1.00 45.84 116 LYS A CA 1
ATOM 937 C C . LYS A 1 116 ? 45.969 -14.827 33.964 1.00 45.84 116 LYS A C 1
ATOM 939 O O . LYS A 1 116 ? 45.563 -13.800 34.500 1.00 45.84 116 LYS A O 1
ATOM 944 N N . LYS A 1 117 ? 45.953 -16.020 34.564 1.00 44.31 117 LYS A N 1
ATOM 945 C CA . LYS A 1 117 ? 45.863 -16.161 36.021 1.00 44.31 117 LYS A CA 1
ATOM 946 C C . LYS A 1 117 ? 47.059 -15.417 36.625 1.00 44.31 117 LYS A C 1
ATOM 948 O O . LYS A 1 117 ? 48.194 -15.716 36.261 1.00 44.31 117 LYS A O 1
ATOM 953 N N . ARG A 1 118 ? 46.816 -14.445 37.504 1.00 43.66 118 ARG A N 1
ATOM 954 C CA . ARG A 1 118 ? 47.830 -13.987 38.460 1.00 43.66 118 ARG A CA 1
ATOM 955 C C . ARG A 1 118 ? 47.611 -14.774 39.753 1.00 43.66 118 ARG A C 1
ATOM 957 O O . ARG A 1 118 ? 46.478 -14.755 40.231 1.00 43.66 118 ARG A O 1
ATOM 964 N N . PRO A 1 119 ? 48.614 -15.498 40.271 1.00 48.38 119 PRO A N 1
ATOM 965 C CA . PRO A 1 119 ? 48.564 -15.987 41.634 1.00 48.38 119 PRO A CA 1
ATOM 966 C C . PRO A 1 119 ? 48.897 -14.828 42.580 1.00 48.38 119 PRO A C 1
ATOM 968 O O . PRO A 1 119 ? 49.622 -13.901 42.222 1.00 48.38 119 PRO A O 1
ATOM 971 N N . TRP A 1 120 ? 48.288 -14.868 43.750 1.00 44.00 120 TRP A N 1
ATOM 972 C CA . TRP A 1 120 ? 48.572 -14.028 44.907 1.00 44.00 120 TRP A CA 1
ATOM 973 C C . TRP A 1 120 ? 49.958 -14.380 45.448 1.00 44.00 120 TRP A C 1
ATOM 975 O O . TRP A 1 120 ? 50.145 -15.522 45.861 1.00 44.00 120 TRP A O 1
ATOM 985 N N . GLU A 1 121 ? 50.877 -13.415 45.377 1.00 38.44 121 GLU A N 1
ATOM 986 C CA . GLU A 1 121 ? 51.937 -13.047 46.338 1.00 38.44 121 GLU A CA 1
ATOM 987 C C . GLU A 1 121 ? 52.709 -11.832 45.797 1.00 38.44 121 GLU A C 1
ATOM 989 O O . GLU A 1 121 ? 52.987 -11.799 44.573 1.00 38.44 121 GLU A O 1
#

=== Feature glossary ===
Key to the feature types in this record:

Secondary structure (8-state, DSSP). Secondary structure is the local, repeating backbone conformation. DSSP classifies it into eight states by reading the hydrogen-bond network: three helix types (H, G, I), two β types (E, B), two non-regular types (T, S), and unstructured coil (-).

Backbone torsions (φ/ψ). Backbone dihedral angles. Every residue except chain termini has a φ (preceding-C → N → Cα → C) and a ψ (N → Cα → C → next-N). They are reported in degrees following the IUPAC sign convention. Secondary structure is essentially a statement about which (φ, ψ) basin each residue occupies.

Predicted aligned error. Predicted Aligned Error (PAE) is an AlphaFold confidence matrix: entry (i, j) is the expected error in the position of residue j, in ångströms, when the prediction is superimposed on the true structure at residue i. Low PAE within a block of residues means that block is internally rigid and well-predicted; high PAE between two blocks means their relative placement is uncertain even if each block individually is confident.

B-factor. B-factor (Debye–Waller factor) reflects atomic displacement in the crystal lattice. It is an experimental observable (units Å²), not a prediction; low values mean the atom is pinned down, high values mean it moves or is heterogeneous across the crystal.

Secondary structure (3-state, P-SEA). Three-state secondary structure (P-SEA) collapses the eight DSSP classes into helix (a), strand (b), and coil (c). P-SEA assigns these from Cα geometry alone — distances and angles — without requiring backbone oxygens, so it works on any Cα trace.

Sequence. Primary structure: the covalent order of the twenty standard amino acids along the backbone. Two proteins with the same sequence will (almost always) fold to the same structure; two with 30% identity often share a fold but not the details.

pLDDT. pLDDT is the predicted lDDT-Cα score: AlphaFold's confidence that the local environment of each residue (all inter-atomic distances within 15 Å) is correctly placed. It is a per-residue number between 0 and 100, with higher meaning more reliable.

InterPro / GO / CATH / organism. Functional annotations link the protein to curated databases. InterPro entries identify conserved domains and families by matching the sequence against member-database signatures (Pfam, PROSITE, CDD, …). Gene Ontology (GO) terms describe molecular function, biological process, and cellular component in a controlled vocabulary. CATH places the structure in a hierarchical fold classification (Class/Architecture/Topology/Homologous-superfamily). The organism is the source species.

Contact-map, Ramachandran, and PAE plots. Three diagnostic plots accompany the record. The Cα contact map visualizes the tertiary structure as a 2D adjacency matrix (8 Å cutoff, sequence-local contacts suppressed). The Ramachandran plot shows the distribution of backbone (φ, ψ) torsions, with points in the α and β basins reflecting secondary structure content. The PAE plot shows AlphaFold's inter-residue confidence as a color matrix.

mmCIF coordinates. The mmCIF table is the protein's shape written out atom by atom. For each backbone N, Cα, C, and carbonyl O, it records an (x, y, z) coordinate triple in Å plus the residue type, chain letter, and residue number.

Radius of gyration, Cα contacts, bounding box. Three whole-structure scalars: the radius of gyration (RMS distance of Cα from centroid, in Å), the count of Cα–Cα contacts (pairs closer than 8 Å and separated by more than four residues in sequence — i.e. tertiary, not local, contacts), and the bounding-box dimensions. Together they distinguish compact globular folds from extended fibres or disordered chains.

Foldseek 3Di. The Foldseek 3Di string encodes local tertiary geometry as a 20-letter alphabet — one character per residue — derived from the relative positions of nearby Cα atoms. Unlike the amino-acid sequence, 3Di is a direct function of the 3D structure, so two proteins with the same fold have similar 3Di strings even at low sequence identity.

Rendered structure images. Six rendered views show the 3D structure from the faces of a cube — i.e. along ±x, ±y, ±z. Rendering representation is drawn randomly per protein from cartoon (secondary-structure ribbons), sticks (backbone bonds), or molecular surface; coloring is either N→C rainbow (blue at the N-terminus through red at the C-terminus) or one color per chain.

Nearest PDB structures. The Foldseek neighbor list gives the closest experimentally determined structures in the PDB, ranked by structural alignment. TM-score near 1 means near-identical fold; near 0.3 means only rough topology match. This is how one finds what a novel AlphaFold prediction most resembles in the solved-structure universe.

Solvent-accessible surface area. SASA measures how much of the protein is reachable by solvent. It is computed by rolling a water-sized probe over the atomic surface and summing the exposed area (Å²). Per-residue SASA distinguishes core (buried, low SASA) from surface (exposed, high SASA) residues; total SASA is a whole-molecule size measure.